Protein AF-A0A547NPG9-F1 (afdb_monomer)

Structure (mmCIF, N/CA/C/O backbone):
data_AF-A0A547NPG9-F1
#
_entry.id   AF-A0A547NPG9-F1
#
loop_
_atom_site.group_PDB
_atom_site.id
_atom_site.type_symbol
_atom_site.label_atom_id
_atom_site.label_alt_id
_atom_site.label_comp_id
_atom_site.label_asym_id
_atom_site.label_entity_id
_atom_site.label_seq_id
_atom_site.pdbx_PDB_ins_code
_atom_site.Cartn_x
_atom_site.Cartn_y
_atom_site.Cartn_z
_atom_site.occupancy
_atom_site.B_iso_or_equiv
_atom_site.auth_seq_id
_atom_site.auth_comp_id
_atom_site.auth_asym_id
_atom_site.auth_atom_id
_atom_site.pdbx_PDB_model_num
ATOM 1 N N . MET A 1 1 ? 14.681 -1.176 -19.568 1.00 66.38 1 MET A N 1
ATOM 2 C CA . MET A 1 1 ? 14.654 -0.264 -18.398 1.00 66.38 1 MET A CA 1
ATOM 3 C C . MET A 1 1 ? 13.435 0.658 -18.412 1.00 66.38 1 MET A C 1
ATOM 5 O O . MET A 1 1 ? 12.672 0.602 -17.462 1.00 66.38 1 MET A O 1
ATOM 9 N N . ILE A 1 2 ? 13.178 1.414 -19.491 1.00 75.50 2 ILE A N 1
ATOM 10 C CA . ILE A 1 2 ? 12.013 2.325 -19.608 1.00 75.50 2 ILE A CA 1
ATOM 11 C C . ILE A 1 2 ? 10.673 1.617 -19.341 1.00 75.50 2 ILE A C 1
ATOM 13 O O . ILE A 1 2 ? 9.879 2.090 -18.538 1.00 75.50 2 ILE A O 1
ATOM 17 N N . ASN A 1 3 ? 10.459 0.436 -19.930 1.00 81.81 3 ASN A N 1
ATOM 18 C CA . ASN A 1 3 ? 9.212 -0.316 -19.742 1.00 81.81 3 ASN A CA 1
ATOM 19 C C . ASN A 1 3 ? 9.001 -0.788 -18.285 1.00 81.81 3 ASN A C 1
ATOM 21 O O . ASN A 1 3 ? 7.886 -0.783 -17.777 1.00 81.81 3 ASN A O 1
ATOM 25 N N . GLY A 1 4 ? 10.087 -1.138 -17.585 1.00 79.56 4 GLY A N 1
ATOM 26 C CA . GLY A 1 4 ? 10.040 -1.532 -16.174 1.00 79.56 4 GLY A CA 1
ATOM 27 C C . GLY A 1 4 ? 9.757 -0.353 -15.241 1.00 79.56 4 GLY A C 1
ATOM 28 O O . GLY A 1 4 ? 8.994 -0.489 -14.290 1.00 79.56 4 GLY A O 1
ATOM 29 N N . LEU A 1 5 ? 10.302 0.825 -15.559 1.00 80.94 5 LEU A N 1
ATOM 30 C CA . LEU A 1 5 ? 10.012 2.060 -14.829 1.00 80.94 5 LEU A CA 1
ATOM 31 C C . LEU A 1 5 ? 8.538 2.462 -14.968 1.00 80.94 5 LEU A C 1
ATOM 33 O O . LEU A 1 5 ? 7.901 2.797 -13.975 1.00 80.94 5 LEU A O 1
ATOM 37 N N . ILE A 1 6 ? 7.985 2.371 -16.182 1.00 87.81 6 ILE A N 1
ATOM 38 C CA . ILE A 1 6 ? 6.564 2.638 -16.453 1.00 87.81 6 ILE A CA 1
ATOM 39 C C . ILE A 1 6 ? 5.67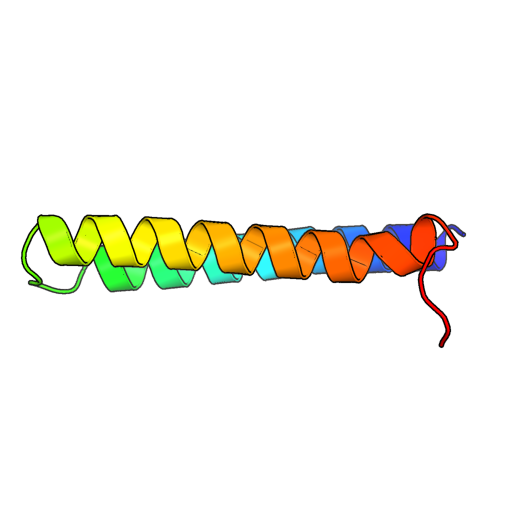9 1.655 -15.676 1.00 87.81 6 ILE A C 1
ATOM 41 O O . ILE A 1 6 ? 4.730 2.074 -15.016 1.00 87.81 6 ILE A O 1
ATOM 45 N N . ALA A 1 7 ? 6.015 0.362 -15.689 1.00 84.31 7 ALA A N 1
ATOM 46 C CA . ALA A 1 7 ? 5.279 -0.654 -14.942 1.00 84.31 7 ALA A CA 1
ATOM 47 C C . ALA A 1 7 ? 5.305 -0.408 -13.423 1.00 84.31 7 ALA A C 1
ATOM 49 O O . ALA A 1 7 ? 4.275 -0.557 -12.765 1.00 84.31 7 ALA A O 1
ATOM 50 N N . LEU A 1 8 ? 6.447 0.009 -12.862 1.00 85.69 8 LEU A N 1
ATOM 51 C CA . LEU A 1 8 ? 6.531 0.363 -11.444 1.00 85.69 8 LEU A CA 1
ATOM 52 C C . LEU A 1 8 ? 5.719 1.613 -11.126 1.00 85.69 8 LEU A C 1
ATOM 54 O O 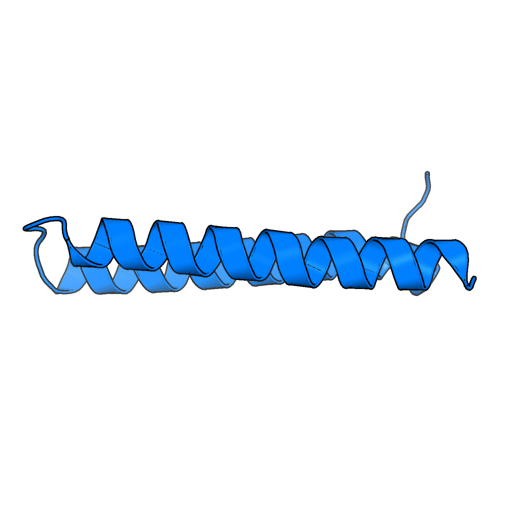. LEU 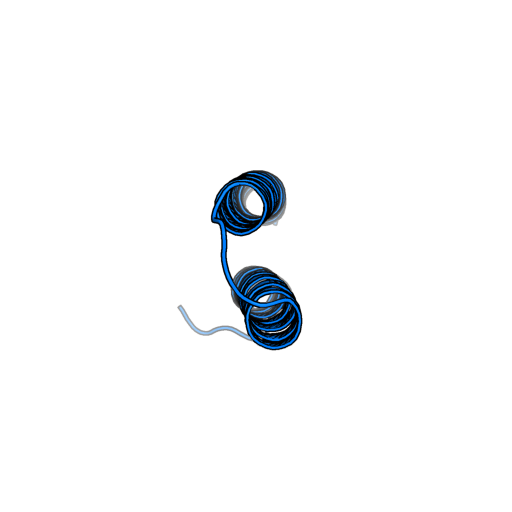A 1 8 ? 5.024 1.637 -10.116 1.00 85.69 8 LEU A O 1
ATOM 58 N N . LEU A 1 9 ? 5.760 2.627 -11.988 1.00 87.69 9 LEU A N 1
ATOM 59 C CA . LEU A 1 9 ? 4.999 3.856 -11.791 1.00 87.69 9 LEU A CA 1
ATOM 60 C C . LEU A 1 9 ? 3.489 3.571 -11.759 1.00 87.69 9 LEU A C 1
ATOM 62 O O . LEU A 1 9 ? 2.792 4.024 -10.855 1.00 87.69 9 LEU A O 1
ATOM 66 N N . ILE A 1 10 ? 3.008 2.732 -12.682 1.00 90.69 10 ILE A N 1
ATOM 67 C CA . ILE A 1 10 ? 1.626 2.236 -12.682 1.00 90.69 10 ILE A CA 1
ATOM 68 C C . ILE A 1 10 ? 1.340 1.447 -11.399 1.00 90.69 10 ILE A C 1
ATOM 70 O O . ILE A 1 10 ? 0.325 1.688 -10.751 1.00 90.69 10 ILE A O 1
ATOM 74 N N . ALA A 1 11 ? 2.232 0.538 -10.995 1.00 86.31 11 ALA A N 1
ATOM 75 C CA . ALA A 1 11 ? 2.048 -0.263 -9.788 1.00 86.31 11 ALA A CA 1
ATOM 76 C C . ALA A 1 11 ? 1.954 0.602 -8.522 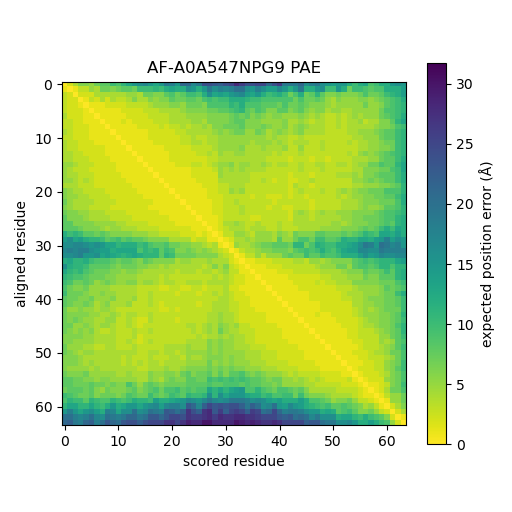1.00 86.31 11 ALA A C 1
ATOM 78 O O . ALA A 1 11 ? 1.083 0.360 -7.693 1.00 86.31 11 ALA A O 1
ATOM 79 N N . VAL A 1 12 ? 2.792 1.632 -8.385 1.00 90.38 12 VAL A N 1
ATOM 80 C CA . VAL A 1 12 ? 2.754 2.572 -7.253 1.00 90.38 12 VAL A CA 1
ATOM 81 C C . VAL A 1 12 ? 1.427 3.325 -7.218 1.00 90.38 12 VAL A C 1
ATOM 83 O O . VAL A 1 12 ? 0.815 3.422 -6.156 1.00 90.38 12 VAL A O 1
ATOM 86 N N . ILE A 1 13 ? 0.950 3.809 -8.368 1.00 93.25 13 ILE A N 1
ATOM 87 C CA . ILE A 1 13 ? -0.341 4.502 -8.463 1.00 93.25 13 ILE A CA 1
ATOM 88 C C . ILE A 1 13 ? -1.483 3.562 -8.060 1.00 93.25 13 ILE A C 1
ATOM 90 O O . ILE A 1 13 ? -2.298 3.912 -7.210 1.00 93.25 13 ILE A O 1
ATOM 94 N N . VAL A 1 14 ? -1.522 2.351 -8.621 1.00 93.62 14 VAL A N 1
ATOM 95 C CA . VAL A 1 14 ? -2.576 1.364 -8.340 1.00 93.62 14 VAL A CA 1
ATOM 96 C C . VAL A 1 14 ? -2.566 0.950 -6.868 1.00 93.62 14 VAL A C 1
ATOM 98 O O . VAL A 1 14 ? -3.611 0.975 -6.221 1.00 93.62 14 VAL A O 1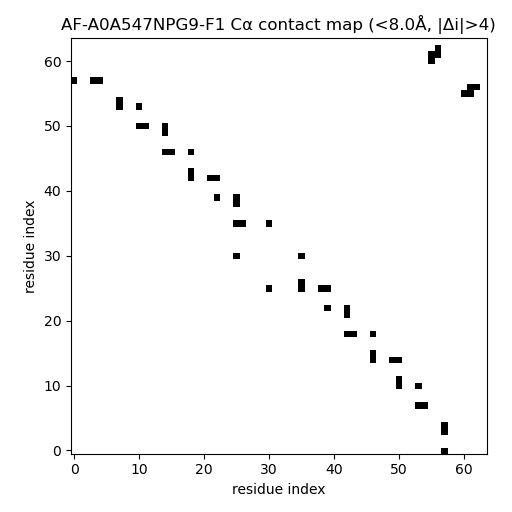
ATOM 101 N N . VAL A 1 15 ? -1.399 0.618 -6.309 1.00 91.06 15 VAL A N 1
ATOM 102 C CA . VAL A 1 15 ? -1.270 0.237 -4.894 1.00 91.06 15 VAL A CA 1
ATOM 103 C C . VAL A 1 15 ? -1.644 1.403 -3.982 1.00 91.06 15 VAL A C 1
ATOM 105 O O . VAL A 1 15 ? -2.338 1.186 -2.993 1.00 91.06 15 VAL A O 1
ATOM 108 N N . GLY A 1 16 ? -1.256 2.633 -4.327 1.00 91.44 16 GLY A N 1
ATOM 109 C CA . GLY A 1 16 ? -1.636 3.835 -3.585 1.00 91.44 16 GLY A CA 1
ATOM 110 C C . GLY A 1 16 ? -3.150 4.048 -3.550 1.00 91.44 16 GLY A C 1
ATOM 111 O O . GLY A 1 16 ? -3.711 4.274 -2.478 1.00 91.44 16 GLY A O 1
ATOM 112 N N . ILE A 1 17 ? -3.825 3.900 -4.694 1.00 94.44 17 ILE A N 1
ATOM 113 C CA . ILE A 1 17 ? -5.290 4.000 -4.788 1.00 94.44 17 ILE A CA 1
ATOM 114 C C . ILE A 1 17 ? -5.965 2.905 -3.956 1.00 94.44 17 ILE A C 1
ATOM 116 O O . ILE A 1 17 ? -6.892 3.196 -3.203 1.00 94.44 17 ILE A O 1
ATOM 120 N N . ILE A 1 18 ? -5.493 1.659 -4.050 1.00 93.81 18 ILE A N 1
ATOM 121 C CA . ILE A 1 18 ? -6.053 0.538 -3.283 1.00 93.81 18 ILE A CA 1
ATOM 122 C C . ILE A 1 18 ? -5.852 0.762 -1.782 1.00 93.81 18 ILE A C 1
ATOM 124 O O . ILE A 1 18 ? -6.803 0.629 -1.017 1.00 93.81 18 ILE A O 1
ATOM 128 N N . ALA A 1 19 ? -4.649 1.137 -1.345 1.00 91.81 19 ALA A N 1
ATOM 129 C 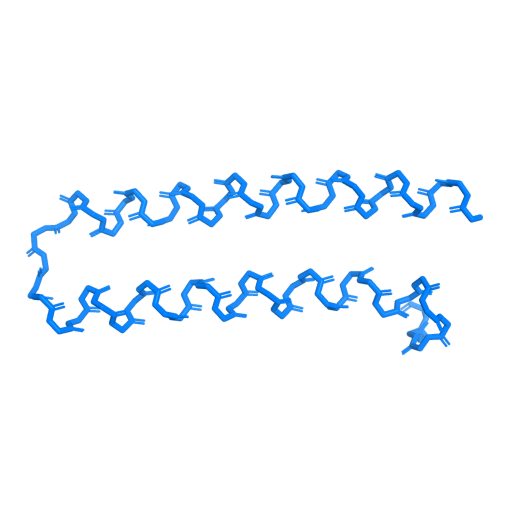CA . ALA A 1 19 ? -4.359 1.397 0.063 1.00 91.81 19 ALA A CA 1
ATOM 130 C C . ALA A 1 19 ? -5.226 2.537 0.618 1.00 91.81 19 ALA A C 1
ATOM 132 O O . ALA A 1 19 ? -5.752 2.433 1.730 1.00 91.81 19 ALA A O 1
ATOM 133 N N . TRP A 1 20 ? -5.429 3.595 -0.172 1.00 92.81 20 TRP A N 1
ATOM 134 C CA . TRP A 1 20 ? -6.338 4.683 0.172 1.00 92.81 20 TRP A CA 1
ATOM 135 C C . TRP A 1 20 ? -7.784 4.196 0.303 1.00 92.81 20 TRP A C 1
ATOM 137 O O . TRP A 1 20 ? -8.422 4.463 1.320 1.00 92.81 20 TRP A O 1
ATOM 147 N N . LEU A 1 21 ? -8.277 3.417 -0.665 1.00 93.62 21 LEU A N 1
ATOM 148 C CA . LEU A 1 21 ? -9.634 2.871 -0.652 1.00 93.62 21 LEU A CA 1
ATOM 149 C C . LEU A 1 21 ? -9.869 1.960 0.562 1.00 93.62 21 LEU A C 1
ATOM 151 O O . LEU A 1 21 ? -10.878 2.082 1.250 1.00 93.62 21 LEU A O 1
ATOM 155 N N . VAL A 1 22 ? -8.919 1.074 0.866 1.00 92.56 22 VAL A N 1
ATOM 156 C CA . VAL A 1 22 ? -9.002 0.180 2.028 1.00 92.56 22 VAL A CA 1
ATOM 157 C C . VAL A 1 22 ? -8.994 0.987 3.327 1.00 92.56 22 VAL A C 1
ATOM 159 O O . VAL A 1 22 ? -9.791 0.713 4.222 1.00 92.56 22 VAL A O 1
ATOM 162 N N . THR A 1 23 ? -8.154 2.020 3.420 1.00 90.75 23 THR A N 1
ATOM 163 C CA . THR A 1 23 ? -8.129 2.918 4.586 1.00 90.75 23 THR A CA 1
ATOM 164 C C . THR A 1 23 ? -9.455 3.660 4.745 1.00 90.75 23 THR A C 1
ATOM 166 O O . THR A 1 23 ? -9.970 3.744 5.857 1.00 90.75 23 THR A O 1
ATOM 169 N N . TYR A 1 24 ? -10.042 4.129 3.643 1.00 91.50 24 TYR A N 1
ATOM 170 C CA . TYR A 1 24 ? -11.349 4.783 3.627 1.00 91.50 24 TYR A CA 1
ATOM 171 C C . TYR A 1 24 ? -12.471 3.847 4.109 1.00 91.50 24 TYR A C 1
ATOM 173 O O . TYR A 1 24 ? -13.299 4.242 4.927 1.00 91.50 24 TYR A O 1
ATOM 181 N N . ILE A 1 25 ? -12.461 2.580 3.682 1.00 90.94 25 ILE A N 1
ATOM 182 C CA . ILE A 1 25 ? -13.425 1.566 4.143 1.00 90.94 25 ILE A CA 1
ATOM 183 C C . ILE A 1 25 ? -13.254 1.285 5.642 1.00 90.94 25 ILE A C 1
ATOM 185 O O . ILE A 1 25 ? -14.239 1.250 6.379 1.00 90.94 25 ILE A O 1
ATOM 189 N N . ILE A 1 26 ? -12.011 1.135 6.111 1.00 88.75 26 ILE A N 1
ATOM 190 C CA . ILE A 1 26 ? -11.698 0.989 7.543 1.00 88.75 26 ILE A CA 1
ATOM 191 C C . ILE A 1 26 ? -12.189 2.210 8.329 1.00 88.75 26 ILE A C 1
ATOM 193 O O . ILE A 1 26 ? -12.618 2.082 9.474 1.00 88.75 26 ILE A O 1
ATOM 197 N N . ASP A 1 27 ? -12.137 3.399 7.727 1.00 87.88 27 ASP A N 1
ATOM 198 C CA . ASP A 1 27 ? -12.609 4.621 8.358 1.00 87.88 27 ASP A CA 1
ATOM 199 C C . ASP A 1 27 ? -14.125 4.689 8.523 1.00 87.88 27 ASP A C 1
ATOM 201 O O . ASP A 1 27 ? -14.587 5.231 9.530 1.00 87.88 27 ASP A O 1
ATOM 205 N N . MET A 1 28 ? -14.860 4.109 7.578 1.00 89.56 28 MET A N 1
ATOM 206 C CA . MET A 1 28 ? -16.321 4.085 7.539 1.00 89.56 28 MET A CA 1
ATOM 207 C C . MET A 1 28 ? -16.936 2.986 8.420 1.00 89.56 28 MET A C 1
ATOM 209 O O . MET A 1 28 ? -18.107 3.075 8.789 1.00 89.56 28 MET A O 1
ATOM 213 N N . LEU A 1 29 ? -16.162 1.959 8.778 1.00 88.12 29 LEU A N 1
ATOM 214 C CA . LEU A 1 29 ? -16.618 0.905 9.677 1.00 88.12 29 LEU A CA 1
ATOM 215 C C . LEU A 1 29 ? -16.652 1.404 11.138 1.00 88.12 29 LEU A C 1
ATOM 217 O O . LEU A 1 29 ? -15.675 1.994 11.612 1.00 88.12 29 LEU A O 1
ATOM 221 N N . PRO A 1 30 ? -17.734 1.129 11.891 1.00 85.31 30 PRO A N 1
ATOM 222 C CA . PRO A 1 30 ? -17.841 1.465 13.308 1.00 85.31 30 PRO A CA 1
ATOM 223 C C . PRO A 1 30 ? -17.065 0.448 14.162 1.00 85.31 30 PRO A C 1
ATOM 225 O O . PRO A 1 30 ? -17.651 -0.331 14.908 1.00 85.31 30 PRO A O 1
ATOM 228 N N . ILE A 1 31 ? -15.740 0.414 14.003 1.00 83.50 31 ILE A N 1
ATOM 229 C CA . ILE A 1 31 ? -14.834 -0.464 14.757 1.00 83.50 31 ILE A CA 1
ATOM 230 C C . ILE A 1 31 ? -14.129 0.330 15.855 1.00 83.50 31 ILE A C 1
ATOM 232 O O . ILE A 1 31 ? -13.852 1.522 15.695 1.00 83.50 31 ILE A O 1
ATOM 236 N N . ASP A 1 32 ? -13.785 -0.352 16.944 1.00 83.69 32 ASP A N 1
ATOM 237 C CA . ASP A 1 32 ? -13.046 0.222 18.063 1.00 83.69 32 ASP A CA 1
ATOM 238 C C . ASP A 1 32 ? -1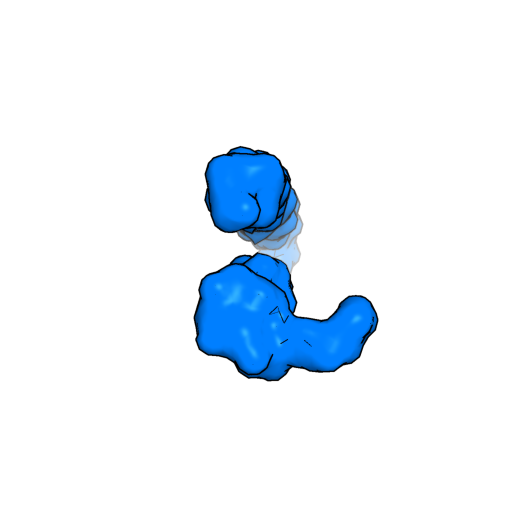1.725 0.875 17.625 1.00 83.69 32 ASP A C 1
ATOM 240 O O . ASP A 1 32 ? -10.973 0.354 16.791 1.00 83.69 32 ASP A O 1
ATOM 244 N N . GLY A 1 33 ? -11.414 2.021 18.239 1.00 83.69 33 GLY A N 1
ATOM 245 C CA . GLY A 1 33 ? -10.240 2.845 17.925 1.00 83.69 33 GLY A CA 1
ATOM 246 C C . GLY A 1 33 ? -8.900 2.088 17.861 1.00 83.69 33 GLY A C 1
ATOM 247 O O . GLY A 1 33 ? -8.163 2.286 16.891 1.00 83.69 33 GLY A O 1
ATOM 248 N N . PRO A 1 34 ? -8.579 1.186 18.814 1.00 86.38 34 PRO A N 1
ATOM 249 C CA . PRO A 1 34 ? -7.339 0.409 18.776 1.00 86.38 34 PRO A CA 1
ATOM 250 C C . PRO A 1 34 ? -7.263 -0.526 17.564 1.00 86.38 34 PRO A C 1
ATOM 252 O O . PRO A 1 34 ? -6.233 -0.601 16.894 1.00 86.38 34 PRO A O 1
ATOM 255 N N . PHE A 1 35 ? -8.366 -1.205 17.236 1.00 86.25 35 PHE A N 1
ATOM 256 C CA . PHE A 1 35 ? -8.419 -2.124 16.100 1.00 86.25 35 PHE A CA 1
ATOM 257 C C . PHE A 1 35 ? -8.269 -1.373 14.776 1.00 86.25 35 PHE A C 1
ATOM 259 O O . PHE A 1 35 ? -7.518 -1.785 13.892 1.00 86.25 35 PHE A O 1
ATOM 266 N N . LYS A 1 36 ? -8.917 -0.212 14.674 1.00 87.44 36 LYS A N 1
ATOM 267 C CA . LYS A 1 36 ? -8.804 0.691 13.530 1.00 87.44 36 LYS A CA 1
ATOM 268 C C . LYS A 1 36 ? -7.362 1.150 13.301 1.00 87.44 36 LYS A C 1
ATOM 270 O O . LYS A 1 36 ? -6.900 1.186 12.162 1.00 87.44 36 LYS A O 1
ATOM 275 N N . GLN A 1 37 ? -6.631 1.456 14.372 1.00 88.19 37 GLN A N 1
ATOM 276 C CA . GLN A 1 37 ? -5.231 1.867 14.283 1.00 88.19 37 GLN A CA 1
ATOM 277 C C . GLN A 1 37 ? -4.331 0.723 13.794 1.00 88.19 37 GLN A C 1
ATOM 279 O O . GLN A 1 37 ? -3.535 0.927 12.877 1.00 88.19 37 GLN A O 1
ATOM 284 N N . ILE A 1 38 ? -4.512 -0.490 14.325 1.00 90.62 38 ILE A N 1
ATOM 285 C CA . ILE A 1 38 ? -3.774 -1.687 13.887 1.00 90.62 38 ILE A CA 1
ATOM 286 C C . ILE A 1 38 ? -4.068 -1.999 12.416 1.00 90.62 38 ILE A C 1
ATOM 288 O O . ILE A 1 38 ? -3.141 -2.236 11.642 1.00 90.62 38 ILE A O 1
ATOM 292 N N . ALA A 1 39 ? -5.336 -1.941 12.002 1.00 89.19 39 ALA A N 1
ATOM 293 C CA . ALA A 1 39 ? -5.737 -2.200 10.622 1.00 89.19 39 ALA A CA 1
ATOM 294 C C . ALA A 1 39 ? -5.079 -1.214 9.644 1.00 89.19 39 ALA A C 1
ATOM 296 O O . ALA A 1 39 ? -4.531 -1.632 8.626 1.00 89.19 39 ALA A O 1
ATOM 297 N N . LYS A 1 40 ? -5.044 0.083 9.975 1.00 88.31 40 LYS A N 1
ATOM 298 C CA . LYS A 1 40 ? -4.354 1.090 9.152 1.00 88.31 40 LYS A CA 1
ATOM 299 C C . LYS A 1 40 ? -2.852 0.833 9.045 1.00 88.31 40 LYS A C 1
ATOM 301 O O . LYS A 1 40 ? -2.295 0.935 7.954 1.00 88.31 40 LYS A O 1
ATOM 306 N N . VAL A 1 41 ? -2.202 0.474 10.153 1.00 91.31 41 VAL A N 1
ATOM 307 C CA . VAL A 1 41 ? -0.771 0.134 10.161 1.00 91.31 41 VAL A CA 1
ATOM 308 C C . VAL A 1 41 ? -0.498 -1.101 9.299 1.00 91.31 41 VAL A C 1
ATOM 310 O O . VAL A 1 41 ? 0.446 -1.093 8.513 1.00 91.31 41 VAL A O 1
ATOM 313 N N . LEU A 1 42 ? -1.345 -2.131 9.382 1.00 91.62 42 LEU A N 1
ATOM 314 C CA . LEU A 1 42 ? -1.236 -3.328 8.544 1.00 91.62 42 LEU A CA 1
ATOM 315 C C . LEU A 1 42 ? -1.403 -3.008 7.056 1.00 91.62 42 LEU A C 1
ATOM 317 O O . LEU A 1 42 ? -0.604 -3.471 6.246 1.00 91.62 42 LEU A O 1
ATOM 321 N N . VAL A 1 43 ? -2.390 -2.186 6.690 1.00 92.12 43 VAL A N 1
ATOM 322 C CA . VAL A 1 43 ? -2.601 -1.762 5.295 1.00 92.12 43 VAL A CA 1
ATOM 323 C C . VAL A 1 43 ? -1.383 -1.015 4.763 1.00 92.12 43 VAL A C 1
ATOM 325 O O . VAL A 1 43 ? -0.925 -1.300 3.657 1.00 92.12 43 VAL A O 1
ATOM 328 N N . LEU A 1 44 ? -0.820 -0.105 5.561 1.00 89.44 44 LEU A N 1
ATOM 329 C CA . LEU A 1 44 ? 0.383 0.633 5.191 1.00 89.44 44 LEU A CA 1
ATOM 330 C C . LEU A 1 44 ? 1.587 -0.305 5.011 1.00 89.44 44 LEU A C 1
ATOM 332 O O . LEU A 1 44 ? 2.284 -0.216 4.003 1.00 89.44 44 LEU A O 1
ATOM 336 N N . LEU A 1 45 ? 1.807 -1.234 5.946 1.00 92.00 45 LEU A N 1
ATOM 337 C CA . LEU A 1 45 ? 2.888 -2.220 5.862 1.00 92.00 45 LEU A CA 1
ATOM 338 C C . LEU A 1 45 ? 2.771 -3.085 4.606 1.00 92.00 45 LEU A C 1
ATOM 340 O O . LEU A 1 45 ? 3.747 -3.234 3.872 1.00 92.00 45 LEU A O 1
ATOM 344 N N . VAL A 1 46 ? 1.580 -3.615 4.321 1.00 91.69 46 VAL A N 1
ATOM 345 C CA . VAL A 1 46 ? 1.337 -4.423 3.119 1.00 91.69 46 VAL A CA 1
ATOM 346 C C . VAL A 1 46 ? 1.578 -3.597 1.856 1.00 91.69 46 VAL A C 1
ATOM 348 O O . VAL A 1 46 ? 2.264 -4.067 0.951 1.00 91.69 46 VAL A O 1
ATOM 351 N N . ALA A 1 47 ? 1.086 -2.357 1.800 1.00 88.69 47 ALA A N 1
ATOM 352 C CA . ALA A 1 47 ? 1.302 -1.478 0.653 1.00 88.69 47 ALA A CA 1
ATOM 353 C C . ALA A 1 47 ? 2.799 -1.238 0.391 1.00 88.69 47 ALA A C 1
ATOM 355 O O . ALA A 1 47 ? 3.258 -1.375 -0.744 1.00 88.69 47 ALA A O 1
ATOM 356 N N . VAL A 1 48 ? 3.578 -0.955 1.439 1.00 89.38 48 VAL A N 1
ATOM 357 C CA . VAL A 1 48 ? 5.031 -0.751 1.333 1.00 89.38 48 VAL A CA 1
ATOM 358 C C . VAL A 1 48 ? 5.738 -2.024 0.863 1.00 89.38 48 VAL A C 1
ATOM 360 O O . VAL A 1 48 ? 6.565 -1.957 -0.046 1.00 89.38 48 VAL A O 1
ATOM 363 N N . LEU A 1 49 ? 5.390 -3.189 1.418 1.00 90.06 49 LEU A N 1
ATOM 364 C CA . LEU A 1 49 ? 5.974 -4.472 1.012 1.00 90.06 49 LEU A CA 1
ATOM 365 C C . LEU A 1 49 ? 5.676 -4.809 -0.453 1.00 90.06 49 LEU A C 1
ATOM 367 O O . LEU A 1 49 ? 6.565 -5.275 -1.163 1.00 90.06 49 LEU A O 1
ATOM 371 N N . VAL A 1 50 ? 4.459 -4.537 -0.930 1.00 89.06 50 VAL A N 1
ATOM 372 C CA . VAL A 1 50 ? 4.084 -4.761 -2.333 1.00 89.06 50 VAL A CA 1
ATOM 373 C C . VAL A 1 50 ? 4.892 -3.856 -3.264 1.00 89.06 50 VAL A C 1
ATOM 375 O O . VAL A 1 50 ? 5.403 -4.328 -4.279 1.00 89.06 50 VAL A O 1
ATOM 378 N N . ILE A 1 51 ? 5.052 -2.575 -2.920 1.00 86.56 51 ILE A N 1
ATOM 379 C CA . ILE A 1 51 ? 5.844 -1.633 -3.725 1.00 86.56 51 ILE A CA 1
ATOM 380 C C . ILE A 1 51 ? 7.316 -2.052 -3.748 1.00 86.56 51 ILE A C 1
ATOM 382 O O . ILE A 1 51 ? 7.914 -2.096 -4.822 1.00 86.56 51 ILE A O 1
ATOM 386 N N . LEU A 1 52 ? 7.885 -2.424 -2.597 1.00 86.19 52 LEU A N 1
ATOM 387 C CA . LEU A 1 52 ? 9.257 -2.927 -2.513 1.00 86.19 52 LEU A CA 1
ATOM 388 C C . LEU A 1 52 ? 9.441 -4.195 -3.349 1.00 86.19 52 LEU A C 1
ATOM 390 O O . LEU A 1 52 ? 10.366 -4.257 -4.152 1.00 86.19 52 LEU A O 1
ATOM 394 N N . ALA A 1 53 ? 8.533 -5.167 -3.246 1.00 86.56 53 ALA A N 1
ATOM 395 C CA . ALA A 1 53 ? 8.583 -6.390 -4.044 1.00 86.56 53 ALA A CA 1
ATOM 396 C C . ALA A 1 53 ? 8.527 -6.109 -5.555 1.00 86.56 53 ALA A C 1
ATOM 398 O O . ALA A 1 53 ? 9.203 -6.777 -6.332 1.00 86.56 53 ALA A O 1
ATOM 399 N N . LYS A 1 54 ? 7.764 -5.097 -5.986 1.00 83.25 54 LYS A N 1
ATOM 400 C CA . LYS A 1 54 ? 7.726 -4.654 -7.391 1.00 83.25 54 LYS A CA 1
ATOM 401 C C . LYS A 1 54 ? 8.960 -3.840 -7.800 1.00 83.25 54 LYS A C 1
ATOM 403 O O . LYS A 1 54 ? 9.301 -3.829 -8.980 1.00 83.25 54 LYS A O 1
ATOM 408 N N . ALA A 1 55 ? 9.636 -3.192 -6.853 1.00 81.38 55 ALA A N 1
ATOM 409 C CA . ALA A 1 55 ? 10.876 -2.451 -7.074 1.00 81.38 55 ALA A CA 1
ATOM 410 C C . ALA A 1 55 ? 12.126 -3.346 -7.116 1.00 81.38 55 ALA A C 1
ATOM 412 O O . ALA A 1 55 ? 13.063 -3.032 -7.848 1.00 81.38 55 ALA A O 1
ATOM 413 N N . LEU A 1 56 ? 12.138 -4.471 -6.388 1.00 83.69 56 LEU A N 1
ATOM 414 C CA . LEU A 1 56 ? 13.265 -5.414 -6.325 1.00 83.69 56 LEU A CA 1
ATOM 415 C C . LEU A 1 56 ? 13.792 -5.854 -7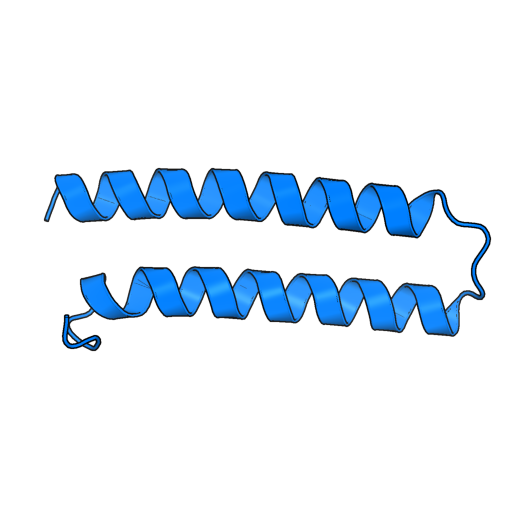.710 1.00 83.69 56 LEU A C 1
ATOM 417 O O . LEU A 1 56 ? 15.005 -5.784 -7.923 1.00 83.69 56 LEU A O 1
ATOM 421 N N . PRO A 1 57 ? 12.936 -6.254 -8.676 1.00 80.44 57 PRO A N 1
ATOM 422 C CA . PRO A 1 57 ? 13.379 -6.642 -10.016 1.00 80.44 57 PRO A CA 1
ATOM 423 C C . PRO A 1 57 ? 14.098 -5.519 -10.772 1.00 80.44 57 PRO A C 1
ATOM 425 O O . PRO A 1 57 ? 14.989 -5.783 -11.575 1.00 80.44 57 PRO A O 1
ATOM 428 N N . LEU A 1 58 ? 13.753 -4.254 -10.506 1.00 76.25 58 LEU A N 1
ATOM 429 C CA . LEU A 1 58 ? 14.399 -3.103 -11.146 1.00 76.25 58 LEU A CA 1
ATOM 430 C C . LEU A 1 58 ? 15.761 -2.765 -10.538 1.00 76.25 58 LEU A C 1
ATOM 432 O O . LEU A 1 58 ? 16.587 -2.159 -11.215 1.00 76.25 58 LEU A O 1
ATOM 436 N N . LEU A 1 59 ? 16.005 -3.180 -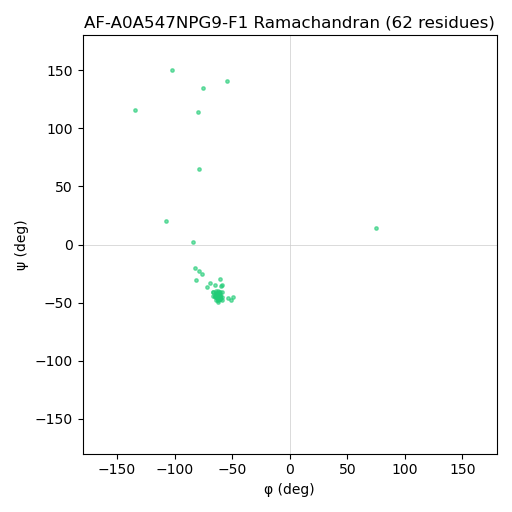9.293 1.00 79.38 59 LEU A N 1
ATOM 437 C CA . LEU A 1 59 ? 17.306 -3.086 -8.625 1.00 79.38 59 LEU A CA 1
ATOM 438 C C . LEU A 1 59 ? 18.231 -4.266 -8.973 1.00 79.38 59 LEU A C 1
ATOM 440 O O . LEU A 1 59 ? 19.336 -4.350 -8.445 1.00 79.38 59 LEU A O 1
ATOM 444 N N . GLY A 1 60 ? 17.789 -5.185 -9.841 1.00 71.31 60 GLY A N 1
ATOM 445 C CA . GLY A 1 60 ? 18.536 -6.394 -10.197 1.00 71.31 60 GLY A CA 1
ATOM 446 C C . GLY A 1 60 ? 18.515 -7.478 -9.114 1.00 71.31 60 GLY A C 1
ATOM 447 O O . GLY A 1 60 ? 19.306 -8.413 -9.183 1.00 71.31 60 GLY A O 1
ATOM 448 N N . LEU A 1 61 ? 17.620 -7.363 -8.124 1.00 71.38 61 LEU A N 1
ATOM 449 C CA . LEU A 1 61 ? 17.537 -8.243 -6.950 1.00 71.38 61 LEU A CA 1
ATOM 450 C C . LEU A 1 61 ? 16.329 -9.201 -6.977 1.00 71.38 61 LEU A C 1
ATOM 452 O O . LEU A 1 61 ? 15.940 -9.729 -5.941 1.00 71.38 61 LEU A O 1
ATOM 456 N N . GLY A 1 62 ? 15.734 -9.463 -8.143 1.00 60.44 62 GLY A N 1
ATOM 457 C CA . GLY A 1 62 ? 14.635 -10.423 -8.299 1.00 60.44 62 GLY A CA 1
ATOM 458 C C . GLY A 1 62 ? 14.855 -11.323 -9.510 1.00 60.44 62 GLY A C 1
ATOM 459 O O . GLY A 1 62 ? 14.890 -10.833 -10.636 1.00 60.44 62 GLY A O 1
ATOM 460 N N . SER A 1 63 ? 15.026 -12.627 -9.285 1.00 53.19 63 SER A N 1
ATOM 461 C CA . SER A 1 63 ? 15.060 -13.624 -10.354 1.00 53.19 63 SER A CA 1
ATOM 462 C C . SER A 1 63 ? 13.636 -13.970 -10.798 1.00 53.19 63 SER A C 1
ATOM 464 O O . SER A 1 63 ? 12.916 -14.593 -10.022 1.00 53.19 63 SER A O 1
ATOM 466 N N . VAL A 1 64 ? 13.326 -13.603 -12.047 1.00 46.25 64 VAL A N 1
ATOM 467 C CA . VAL A 1 64 ? 12.187 -14.024 -12.898 1.00 46.25 64 VAL A CA 1
ATOM 468 C C . VAL A 1 64 ? 10.789 -13.735 -12.349 1.00 46.25 64 VAL A C 1
ATOM 470 O O . VAL A 1 64 ? 10.321 -14.440 -11.433 1.00 46.25 64 VAL A O 1
#

Mean predicted aligned error: 5.85 Å

Nearest PDB structures (foldseek):
  4jlr-assembly2_C  TM=8.979E-01  e=2.961E+00  unclassified
  4l8i-assembly1_A  TM=8.378E-01  e=2.448E+00  synthetic construct
  6xxv-assembly1_C  TM=9.361E-01  e=4.615E+00  Homo sapiens
  4jlr-assembly1_S  TM=8.979E-01  e=4.917E+00  unclassified
  6xxv-assembly2_F  TM=9.452E-01  e=9.269E+00  Homo sapiens

pLDDT: mean 85.27, std 9.19, range [46.25, 94.44]

Radius of gyration: 14.71 Å; Cα contacts (8 Å, |Δi|>4): 28; chains: 1; bounding box: 36×19×38 Å

Solvent-accessible surface area (backbone atoms only — not comparable to full-atom values): 3685 Å² total; per-residue (Å²): 109,71,70,58,54,53,51,44,53,51,47,48,51,52,46,50,53,50,45,50,51,54,47,52,52,58,66,71,47,98,61,59,69,70,60,48,52,51,52,48,52,50,47,51,51,52,46,51,52,53,49,48,61,62,45,30,50,78,72,72,72,48,90,128

Foldseek 3Di:
DVVLVVVLVVLLVVLVVVLVVQLVVLVPDPDDPVVSVVSNVVSVVVSVVSSVVSCCVVVVNDDD

Secondary structure (DSSP, 8-state):
-HHHHHHHHHHHHHHHHHHHHHHHHHHHS---HHHHHHHHHHHHHHHHHHHHHHHGGGGT----

Sequence (64 aa):
MINGLIALLIAVIVVGIIAWLVTYIIDMLPIDGPFKQIAKVLVLLVAVLVILAKALPLLGLGSV